Protein AF-D7FHK8-F1 (afdb_monomer_lite)

Organism: Ectocarpus siliculosus (NCBI:txid2880)

pLDDT: mean 82.38, std 14.73, range [38.47, 96.0]

Secondary structure (DSSP, 8-state):
-HHHHHHHHHHHHHPPEES-STTS-EEHHHHHHHHHHHHHHHH-GGGHHHHTT-HHHHHHHHHHHHHHHHTHHHHHHH-SHHHHHHHHHHHHTT--TTHHHHHHHHHHHHHHHHS-TTT--HHHHHHHHHHHHHHHHHHHHHHHHHHHHHH---HHHHHHHHHHHHT-

Radius of gyration: 16.07 Å; chains: 1; bounding box: 35×35×41 Å

Structure (mmCIF, N/CA/C/O backbone):
data_AF-D7FHK8-F1
#
_entry.id   AF-D7FHK8-F1
#
loop_
_atom_site.group_PDB
_atom_site.id
_atom_site.type_symbol
_atom_site.label_atom_id
_atom_site.label_alt_id
_atom_site.label_comp_id
_atom_site.label_asym_id
_atom_site.label_entity_id
_atom_site.label_seq_id
_atom_site.pdbx_PDB_ins_code
_atom_site.Cartn_x
_atom_site.Cartn_y
_atom_site.Cartn_z
_atom_site.occupancy
_atom_site.B_iso_or_equiv
_atom_site.auth_seq_id
_atom_site.auth_comp_id
_atom_site.auth_asym_id
_atom_site.auth_atom_id
_atom_site.pdbx_PDB_model_num
ATOM 1 N N . MET A 1 1 ? 12.943 -11.436 -2.441 1.00 63.62 1 MET A N 1
ATOM 2 C CA . MET A 1 1 ? 11.631 -10.798 -2.679 1.00 63.62 1 MET A CA 1
ATOM 3 C C . MET A 1 1 ? 11.714 -9.277 -2.528 1.00 63.62 1 MET A C 1
ATOM 5 O O . MET A 1 1 ? 11.771 -8.593 -3.540 1.00 63.62 1 MET A O 1
ATOM 9 N N . LEU A 1 2 ? 11.883 -8.729 -1.318 1.00 78.00 2 LEU A N 1
ATOM 10 C CA . LEU A 1 2 ? 11.839 -7.272 -1.073 1.00 78.00 2 LEU A CA 1
ATOM 11 C C . LEU A 1 2 ? 12.891 -6.405 -1.783 1.00 78.00 2 LEU A C 1
ATOM 13 O O . LEU A 1 2 ? 12.601 -5.256 -2.095 1.00 78.00 2 LEU A O 1
ATOM 17 N N . LYS A 1 3 ? 14.095 -6.916 -2.078 1.00 83.94 3 LYS A N 1
ATOM 18 C CA . LYS A 1 3 ? 15.110 -6.140 -2.824 1.00 83.94 3 LYS A CA 1
ATOM 19 C C . LYS A 1 3 ? 14.628 -5.741 -4.227 1.00 83.94 3 LYS A C 1
ATOM 21 O O . LYS A 1 3 ? 14.885 -4.619 -4.648 1.00 83.94 3 LYS A O 1
ATOM 26 N N . GLY A 1 4 ? 13.927 -6.641 -4.924 1.00 87.12 4 GLY A N 1
ATOM 27 C CA . GLY A 1 4 ? 13.359 -6.373 -6.250 1.00 87.12 4 GLY A CA 1
ATOM 28 C C . GLY A 1 4 ? 12.229 -5.350 -6.180 1.00 87.12 4 GLY A C 1
ATOM 29 O O . GLY A 1 4 ? 12.246 -4.375 -6.922 1.00 87.12 4 GLY A O 1
ATOM 30 N N . VAL A 1 5 ? 11.332 -5.513 -5.203 1.00 90.69 5 VAL A N 1
ATOM 31 C CA . VAL A 1 5 ? 10.240 -4.572 -4.905 1.00 90.69 5 VAL A CA 1
ATOM 32 C C . VAL A 1 5 ? 10.774 -3.172 -4.582 1.00 90.69 5 VAL A C 1
ATOM 34 O O . VAL A 1 5 ? 10.383 -2.207 -5.228 1.00 90.69 5 VAL A O 1
ATOM 37 N N . LYS A 1 6 ? 11.729 -3.048 -3.648 1.00 90.94 6 LYS A N 1
ATOM 38 C CA . LYS A 1 6 ? 12.349 -1.762 -3.274 1.00 90.94 6 LYS A CA 1
ATOM 39 C C . LYS A 1 6 ? 13.035 -1.091 -4.469 1.00 90.94 6 LYS A C 1
ATOM 41 O O . LYS A 1 6 ? 12.903 0.115 -4.645 1.00 90.94 6 LYS A O 1
ATOM 46 N N . ARG A 1 7 ? 13.738 -1.864 -5.305 1.00 89.56 7 ARG A N 1
ATOM 47 C CA . ARG A 1 7 ? 14.394 -1.346 -6.515 1.00 89.56 7 ARG A CA 1
ATOM 48 C C . ARG A 1 7 ? 13.383 -0.877 -7.561 1.00 89.56 7 ARG A C 1
ATOM 50 O O . ARG A 1 7 ? 13.562 0.198 -8.117 1.00 89.56 7 ARG A O 1
ATOM 57 N N . ASN A 1 8 ? 12.346 -1.668 -7.835 1.00 90.50 8 ASN A N 1
ATOM 58 C CA . ASN A 1 8 ? 11.286 -1.283 -8.764 1.00 90.50 8 ASN A CA 1
ATOM 59 C C . ASN A 1 8 ? 10.548 -0.032 -8.275 1.00 90.50 8 ASN A C 1
ATOM 61 O O . ASN A 1 8 ? 10.374 0.901 -9.050 1.00 90.50 8 ASN A O 1
ATOM 65 N N . TRP A 1 9 ? 10.228 0.034 -6.982 1.00 91.88 9 TRP A N 1
ATOM 66 C CA . TRP A 1 9 ? 9.627 1.223 -6.390 1.00 91.88 9 TRP A CA 1
ATOM 67 C C . TRP A 1 9 ? 10.506 2.466 -6.542 1.00 91.88 9 TRP A C 1
ATOM 69 O O . TRP A 1 9 ? 10.002 3.483 -6.998 1.00 91.88 9 TRP A O 1
ATOM 79 N N . ALA A 1 10 ? 11.808 2.376 -6.246 1.00 88.62 10 ALA A N 1
ATOM 80 C CA . ALA A 1 10 ? 12.729 3.501 -6.417 1.00 88.62 10 ALA A CA 1
ATOM 81 C C . ALA A 1 10 ? 12.736 4.026 -7.864 1.00 88.62 10 ALA A C 1
ATOM 83 O O . ALA A 1 10 ? 12.685 5.231 -8.079 1.00 88.62 10 ALA A O 1
ATOM 84 N N . MET A 1 11 ? 12.704 3.138 -8.865 1.00 85.50 11 MET A N 1
ATOM 85 C CA . MET A 1 11 ? 12.613 3.551 -10.273 1.00 85.50 11 MET A CA 1
ATOM 86 C C . MET A 1 11 ? 11.292 4.256 -10.606 1.00 85.50 11 MET A C 1
ATOM 88 O O . MET A 1 11 ? 11.288 5.163 -11.426 1.00 85.50 11 MET A O 1
ATOM 92 N N . ILE A 1 12 ? 10.180 3.876 -9.973 1.00 86.75 12 ILE A N 1
ATOM 93 C CA . ILE A 1 12 ? 8.875 4.523 -10.179 1.00 86.75 12 ILE A CA 1
ATOM 94 C C . ILE A 1 12 ? 8.805 5.873 -9.447 1.00 86.75 12 ILE A C 1
ATOM 96 O O . ILE A 1 12 ? 8.285 6.846 -9.990 1.00 86.75 12 ILE A O 1
ATOM 100 N N . SER A 1 13 ? 9.314 5.947 -8.214 1.00 85.19 13 SER A N 1
ATOM 101 C CA . SER A 1 13 ? 9.200 7.138 -7.365 1.00 85.19 13 SER A CA 1
ATOM 102 C C . SER A 1 13 ? 10.260 8.204 -7.640 1.00 85.19 13 SER A C 1
ATOM 104 O O . SER A 1 13 ? 10.012 9.377 -7.376 1.00 85.19 13 SER A O 1
ATOM 106 N N . GLU A 1 14 ? 11.433 7.803 -8.131 1.00 80.44 14 GLU A N 1
ATOM 107 C CA . GLU A 1 14 ? 12.594 8.673 -8.383 1.00 80.44 14 GLU A CA 1
ATOM 108 C C . GLU A 1 14 ? 12.978 8.718 -9.874 1.00 80.44 14 GLU A C 1
ATOM 110 O O . GLU A 1 14 ? 13.949 9.376 -10.246 1.00 80.44 14 GLU A O 1
ATOM 115 N N . GLY A 1 15 ? 12.247 7.998 -10.732 1.00 64.94 15 GLY A N 1
ATOM 116 C CA . GLY A 1 15 ? 12.539 7.891 -12.159 1.00 64.94 15 GLY A CA 1
ATOM 117 C C . GLY A 1 15 ? 12.360 9.203 -12.930 1.00 64.94 15 GLY A C 1
ATOM 118 O O . GLY A 1 15 ? 11.602 10.080 -12.504 1.00 64.94 15 GLY A O 1
ATOM 119 N N . PRO A 1 16 ? 13.040 9.343 -14.085 1.00 60.31 16 PRO A N 1
ATOM 120 C CA . PRO A 1 16 ? 12.875 10.498 -14.960 1.00 60.31 16 PRO A CA 1
ATOM 121 C C . PRO A 1 16 ? 11.446 10.574 -15.521 1.00 60.31 16 PRO A C 1
ATOM 123 O O . PRO A 1 16 ? 10.680 9.611 -15.469 1.00 60.31 16 PRO A O 1
ATOM 126 N N . GLU A 1 17 ? 11.084 11.727 -16.082 1.00 58.25 17 GLU A N 1
ATOM 127 C CA . GLU A 1 17 ? 9.823 11.895 -16.810 1.00 58.25 17 GLU A CA 1
ATOM 128 C C . GLU A 1 17 ? 9.669 10.804 -17.884 1.00 58.25 17 GLU A C 1
ATOM 130 O O . GLU A 1 17 ? 10.565 10.584 -18.702 1.00 58.25 17 GLU A O 1
ATOM 135 N N . THR A 1 18 ? 8.535 10.101 -17.879 1.00 53.53 18 THR A N 1
ATOM 136 C CA . THR A 1 18 ? 8.246 9.066 -18.874 1.00 53.53 18 THR A CA 1
ATOM 137 C C . THR A 1 18 ? 7.635 9.701 -20.116 1.00 53.53 18 THR A C 1
ATOM 139 O O . THR A 1 18 ? 6.681 10.480 -20.034 1.00 53.53 18 THR A O 1
ATOM 142 N N . GLN A 1 19 ? 8.168 9.367 -21.293 1.00 44.78 19 GLN A N 1
ATOM 143 C CA . GLN A 1 19 ? 7.488 9.664 -22.551 1.00 44.78 19 GLN A CA 1
ATOM 144 C C . GLN A 1 19 ? 6.421 8.594 -22.782 1.00 44.78 19 GLN A C 1
ATOM 146 O O . GLN A 1 19 ? 6.738 7.487 -23.205 1.00 44.78 19 GLN A O 1
ATOM 151 N N . GLY A 1 20 ? 5.165 8.906 -22.457 1.00 45.81 20 GLY A N 1
ATOM 152 C CA . GLY A 1 20 ? 4.080 7.940 -22.645 1.00 45.81 20 GLY A CA 1
ATOM 153 C C . GLY A 1 20 ? 2.776 8.213 -21.899 1.00 45.81 20 GLY A C 1
ATOM 154 O O . GLY A 1 20 ? 2.134 7.259 -21.479 1.00 45.81 20 GLY A O 1
ATOM 155 N N . SER A 1 21 ? 2.355 9.470 -21.727 1.00 43.41 21 SER A N 1
ATOM 156 C CA . SER A 1 21 ? 0.981 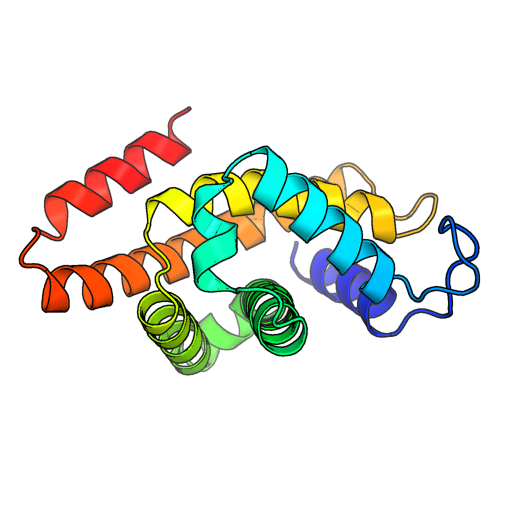9.767 -21.291 1.00 43.41 21 SER A CA 1
ATOM 157 C C . SER A 1 21 ? 0.340 10.827 -22.184 1.00 43.41 21 SER A C 1
ATOM 159 O O . SER A 1 21 ? 1.026 11.692 -22.731 1.00 43.41 21 SER A O 1
ATOM 161 N N . PHE A 1 22 ? -0.983 10.734 -22.338 1.00 43.94 22 PHE A N 1
ATOM 162 C CA . PHE A 1 22 ? -1.834 11.432 -23.311 1.00 43.94 22 PHE A CA 1
ATOM 163 C C . PHE A 1 22 ? -1.787 12.979 -23.270 1.00 43.94 22 PHE A C 1
ATOM 165 O O . PHE A 1 22 ? -2.484 13.600 -24.063 1.00 43.94 22 PHE A O 1
ATOM 172 N N . ASN A 1 23 ? -0.973 13.613 -22.413 1.00 38.47 23 ASN A N 1
ATOM 173 C CA . ASN A 1 23 ? -0.903 15.073 -22.239 1.00 38.47 23 ASN A CA 1
ATOM 174 C C . ASN A 1 23 ? 0.513 15.645 -21.963 1.00 38.47 23 ASN A C 1
ATOM 176 O O . ASN A 1 23 ? 0.644 16.710 -21.364 1.00 38.47 23 ASN A O 1
ATOM 180 N N . GLY A 1 24 ? 1.584 14.991 -22.424 1.00 48.78 24 GLY A N 1
ATOM 181 C CA . GLY A 1 24 ? 2.961 15.492 -22.261 1.00 48.78 24 GLY A CA 1
ATOM 182 C C . GLY A 1 24 ? 3.709 14.871 -21.077 1.00 48.78 24 GLY A C 1
ATOM 183 O O . GLY A 1 24 ? 3.211 13.945 -20.434 1.00 48.78 24 GLY A O 1
ATOM 184 N N . ALA A 1 25 ? 4.944 15.333 -20.849 1.00 47.81 25 ALA A N 1
ATOM 185 C CA . ALA A 1 25 ? 5.891 14.737 -19.907 1.00 47.81 25 ALA A CA 1
ATOM 186 C C . ALA A 1 25 ? 5.263 14.526 -18.518 1.00 47.81 25 ALA A C 1
ATOM 188 O O . ALA A 1 25 ? 4.942 15.474 -17.807 1.00 47.81 25 ALA A O 1
ATOM 189 N N . SER A 1 26 ? 5.054 13.261 -18.159 1.00 60.75 26 SER A N 1
ATOM 190 C CA . SER A 1 26 ? 4.486 12.841 -16.880 1.00 60.75 26 SER A CA 1
ATOM 191 C C . SER A 1 26 ? 5.475 11.878 -16.237 1.00 60.75 26 SER A C 1
ATOM 193 O O . SER A 1 26 ? 6.001 10.985 -16.905 1.00 60.75 26 SER A O 1
ATOM 195 N N . THR A 1 27 ? 5.782 12.053 -14.955 1.00 74.75 27 THR A N 1
ATOM 196 C CA . THR A 1 27 ? 6.650 11.107 -14.236 1.00 74.75 27 THR A CA 1
ATOM 197 C C . THR A 1 27 ? 5.954 9.751 -14.099 1.00 74.75 27 THR A C 1
ATOM 199 O O . THR A 1 27 ? 4.721 9.686 -14.100 1.00 74.75 27 THR A O 1
ATOM 202 N N . SER A 1 28 ? 6.717 8.665 -13.924 1.00 82.38 28 SER A N 1
ATOM 203 C CA . SER A 1 28 ? 6.147 7.335 -13.640 1.00 82.38 28 SER A CA 1
ATOM 204 C C . SER A 1 28 ? 5.162 7.367 -12.468 1.00 82.38 28 SER A C 1
ATOM 206 O O . SER A 1 28 ? 4.167 6.648 -12.462 1.00 82.38 28 SER A O 1
ATOM 208 N N . LEU A 1 29 ? 5.399 8.247 -11.493 1.00 83.50 29 LEU A N 1
ATOM 209 C CA . LEU A 1 29 ? 4.521 8.427 -10.347 1.00 83.50 29 LEU A CA 1
ATOM 210 C C . LEU A 1 29 ? 3.153 9.015 -10.734 1.00 83.50 29 LEU A C 1
ATOM 212 O O . LEU A 1 29 ? 2.141 8.568 -10.205 1.00 83.50 29 LEU A O 1
ATOM 216 N N . VAL A 1 30 ? 3.093 9.972 -11.667 1.00 83.88 30 VAL A N 1
ATOM 217 C CA . VAL A 1 30 ? 1.813 10.498 -12.186 1.00 83.88 30 VAL A CA 1
ATOM 218 C C . VAL A 1 30 ? 1.048 9.397 -12.924 1.00 83.88 30 VAL A C 1
ATOM 220 O O . VAL A 1 30 ? -0.131 9.192 -12.654 1.00 83.88 30 VAL A O 1
ATOM 223 N N . ALA A 1 31 ? 1.732 8.616 -13.766 1.00 84.69 31 ALA A N 1
ATOM 224 C CA . ALA A 1 31 ? 1.115 7.490 -14.470 1.00 84.69 31 ALA A CA 1
ATOM 225 C C . ALA A 1 31 ? 0.577 6.412 -13.508 1.00 84.69 31 ALA A C 1
ATOM 227 O O . ALA A 1 31 ? -0.508 5.866 -13.736 1.00 84.69 31 ALA A O 1
ATOM 228 N N . LEU A 1 32 ? 1.297 6.140 -12.411 1.00 89.50 32 LEU A N 1
ATOM 229 C CA . LEU A 1 32 ? 0.835 5.263 -11.335 1.00 89.50 32 LEU A CA 1
ATOM 230 C C . LEU A 1 32 ? -0.476 5.778 -10.734 1.00 89.50 32 LEU A C 1
ATOM 232 O O . LEU A 1 32 ? -1.422 5.006 -10.585 1.00 89.50 32 LEU A O 1
ATOM 236 N N . TYR A 1 33 ? -0.537 7.069 -10.395 1.00 90.56 33 TYR A N 1
ATOM 237 C CA . TYR A 1 33 ? -1.729 7.688 -9.817 1.00 90.56 33 TYR A CA 1
ATOM 238 C C . TYR A 1 33 ? -2.938 7.586 -10.736 1.00 90.56 33 TYR A C 1
ATOM 240 O O . TYR A 1 33 ? -3.981 7.084 -10.311 1.00 90.56 33 TYR A O 1
ATOM 248 N N . ASP A 1 34 ? -2.788 8.030 -11.982 1.00 88.81 34 ASP A N 1
ATOM 249 C CA . ASP A 1 34 ? -3.881 8.064 -12.949 1.00 88.81 34 ASP A CA 1
ATOM 250 C C . ASP A 1 34 ? -4.408 6.653 -13.214 1.00 88.81 34 ASP A C 1
ATOM 252 O O . ASP A 1 34 ? -5.613 6.410 -13.137 1.00 88.81 34 ASP A O 1
ATOM 256 N N . THR A 1 35 ? -3.505 5.692 -13.433 1.00 91.88 35 THR A N 1
ATOM 257 C CA . THR A 1 35 ? -3.882 4.295 -13.682 1.00 91.88 35 THR A CA 1
ATOM 258 C C . THR A 1 35 ? -4.571 3.678 -12.469 1.00 91.88 35 THR A C 1
ATOM 260 O O . THR A 1 35 ? -5.596 3.007 -12.619 1.00 91.88 35 THR A O 1
ATOM 263 N N . PHE A 1 36 ? -4.039 3.916 -11.266 1.00 94.81 36 PHE A N 1
ATOM 264 C CA . PHE A 1 36 ? -4.598 3.380 -10.030 1.00 94.81 36 PHE A CA 1
ATOM 265 C C . PHE A 1 36 ? -6.003 3.926 -9.770 1.00 94.81 36 PHE A C 1
ATOM 267 O O . PHE A 1 36 ? -6.941 3.146 -9.636 1.00 94.81 36 PHE A O 1
ATOM 274 N N . PHE A 1 37 ? -6.189 5.248 -9.735 1.00 93.19 37 PHE A N 1
ATOM 275 C CA . PHE A 1 37 ? -7.484 5.834 -9.381 1.00 93.19 37 PHE A CA 1
ATOM 276 C C . PHE A 1 37 ? -8.535 5.674 -10.482 1.00 93.19 37 PHE A C 1
ATOM 278 O O . PHE A 1 37 ? -9.704 5.446 -10.163 1.00 93.19 37 PHE A O 1
ATOM 285 N N . ALA A 1 38 ? -8.145 5.701 -11.763 1.00 92.44 38 ALA A N 1
ATOM 286 C CA . ALA A 1 38 ? -9.070 5.408 -12.856 1.00 92.44 38 ALA A CA 1
ATOM 287 C C . ALA A 1 38 ? -9.663 3.997 -12.726 1.00 92.44 38 ALA A C 1
ATOM 289 O O . ALA A 1 38 ? -10.878 3.825 -12.836 1.00 92.44 38 ALA A O 1
ATOM 290 N N . ARG A 1 39 ? -8.825 2.992 -12.439 1.00 94.69 39 ARG A N 1
ATOM 291 C CA . ARG A 1 39 ? -9.268 1.601 -12.261 1.00 94.69 39 ARG A CA 1
ATOM 292 C C . ARG A 1 39 ? -9.992 1.381 -10.939 1.00 94.69 39 ARG A C 1
ATOM 294 O O . ARG A 1 39 ? -11.051 0.762 -10.937 1.00 94.69 39 ARG A O 1
ATOM 301 N N . LEU A 1 40 ? -9.477 1.935 -9.842 1.00 94.75 40 LEU A N 1
ATOM 302 C CA . LEU A 1 40 ? -10.097 1.836 -8.521 1.00 94.75 40 LEU A CA 1
ATOM 303 C C . LEU A 1 40 ? -11.543 2.322 -8.565 1.00 94.75 40 LEU A C 1
ATOM 305 O O . LEU A 1 40 ? -12.443 1.632 -8.110 1.00 94.75 40 LEU A O 1
ATOM 309 N N . PHE A 1 41 ? -11.781 3.490 -9.157 1.00 93.25 41 PHE A N 1
ATOM 310 C CA . PHE A 1 41 ? -13.120 4.059 -9.205 1.00 93.25 41 PHE A CA 1
ATOM 311 C C . PHE A 1 41 ? -14.012 3.469 -10.301 1.00 93.25 41 PHE A C 1
ATOM 313 O O . PHE A 1 41 ?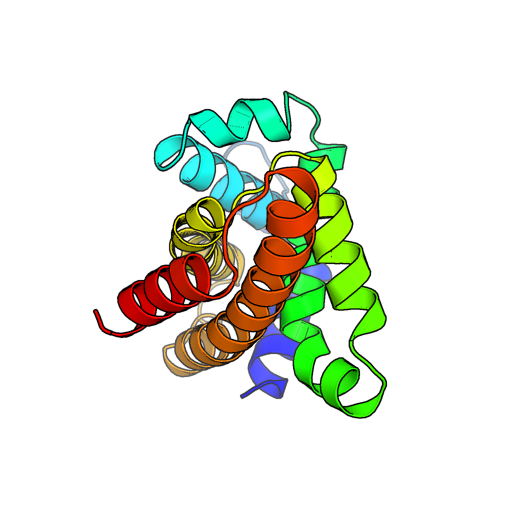 -15.223 3.710 -10.296 1.00 93.25 41 PHE A O 1
ATOM 320 N N . LEU A 1 42 ? -13.438 2.735 -11.253 1.00 94.00 42 LEU A N 1
ATOM 321 C CA . LEU A 1 42 ? -14.204 1.918 -12.187 1.00 94.00 42 LEU A CA 1
ATOM 322 C C . LEU A 1 42 ? -14.773 0.682 -11.478 1.00 94.00 42 LEU A C 1
ATOM 324 O O . LEU A 1 42 ? -15.948 0.381 -11.660 1.00 94.00 42 LEU A O 1
ATOM 328 N N . LEU A 1 43 ? -13.954 0.005 -10.666 1.00 93.88 43 LEU A N 1
ATOM 329 C CA . LEU A 1 43 ? -14.334 -1.225 -9.965 1.00 93.88 43 LEU A CA 1
ATOM 330 C C . LEU A 1 43 ? -15.125 -0.962 -8.678 1.00 93.88 43 LEU A C 1
ATOM 332 O O . LEU A 1 43 ? -16.077 -1.678 -8.394 1.00 93.88 43 LEU A O 1
ATOM 336 N N . GLU A 1 44 ? -14.782 0.093 -7.937 1.00 92.94 44 GLU A N 1
ATOM 337 C CA . GLU A 1 44 ? -15.446 0.472 -6.689 1.00 92.94 44 GLU A CA 1
ATOM 338 C C . GLU A 1 44 ? -15.838 1.962 -6.694 1.00 92.94 44 GLU A C 1
ATOM 340 O O . GLU A 1 44 ? -15.157 2.820 -6.114 1.00 92.94 44 GLU A O 1
ATOM 345 N N . PRO A 1 45 ? -16.958 2.320 -7.354 1.00 91.94 45 PRO A N 1
ATOM 346 C CA . PRO A 1 45 ? -17.400 3.706 -7.454 1.00 91.94 45 PRO A CA 1
ATOM 347 C C . PRO A 1 45 ? -17.648 4.382 -6.103 1.00 91.94 45 PRO A C 1
ATOM 349 O O . PRO A 1 45 ? -17.496 5.605 -6.019 1.00 91.94 45 PRO A O 1
ATOM 352 N N . SER A 1 46 ? -18.000 3.627 -5.050 1.00 88.12 46 SER A N 1
ATOM 353 C CA . SER A 1 46 ? -18.285 4.205 -3.730 1.00 88.12 46 SER A CA 1
ATOM 354 C C . SER A 1 46 ? -17.053 4.861 -3.102 1.00 88.12 46 SER A C 1
ATOM 356 O O . SER A 1 46 ? -17.189 5.868 -2.402 1.00 88.12 46 SER A O 1
ATOM 358 N N . MET A 1 47 ? -15.845 4.387 -3.429 1.00 90.25 47 MET A N 1
ATOM 359 C CA . MET A 1 47 ? -14.593 4.953 -2.922 1.00 90.25 47 MET A CA 1
ATOM 360 C C . MET A 1 47 ? -14.323 6.381 -3.409 1.00 90.25 47 MET A C 1
ATOM 362 O O . MET A 1 47 ? -13.567 7.094 -2.752 1.00 90.25 47 MET A O 1
ATOM 366 N N . ARG A 1 48 ? -14.975 6.865 -4.481 1.00 89.12 48 ARG A N 1
ATOM 367 C CA . ARG A 1 48 ? -14.874 8.283 -4.887 1.00 89.12 48 ARG A CA 1
ATOM 368 C C . ARG A 1 48 ? -15.237 9.226 -3.739 1.00 89.12 48 ARG A C 1
ATOM 370 O O . ARG A 1 48 ? -14.553 10.220 -3.519 1.00 89.12 48 ARG A O 1
ATOM 377 N N . SER A 1 49 ? -16.268 8.880 -2.966 1.00 86.56 49 SER A N 1
ATOM 378 C CA . SER A 1 49 ? -16.736 9.675 -1.823 1.00 86.56 49 SER A CA 1
ATOM 379 C C . SER A 1 49 ? -15.714 9.784 -0.681 1.00 86.56 49 SER A C 1
ATOM 381 O O . SER A 1 49 ? -15.695 10.793 0.020 1.00 86.56 49 SER A O 1
ATOM 383 N N . MET A 1 50 ? -14.825 8.796 -0.519 1.00 84.56 50 MET A N 1
ATOM 384 C CA . MET A 1 50 ? -13.796 8.790 0.533 1.00 84.56 50 MET A CA 1
ATOM 385 C C . MET A 1 50 ? -12.686 9.811 0.269 1.00 84.56 50 MET A C 1
ATOM 387 O O . MET A 1 50 ? -12.103 10.395 1.194 1.00 84.56 50 MET A O 1
ATOM 391 N N . PHE A 1 51 ? -12.373 10.008 -1.012 1.00 82.50 51 PHE A N 1
ATOM 392 C CA . PHE A 1 51 ? -11.322 10.914 -1.453 1.00 82.50 51 PHE A CA 1
ATOM 393 C C . PHE A 1 51 ? -11.862 12.290 -1.852 1.00 82.50 51 PHE A C 1
ATOM 395 O O . PHE A 1 51 ? -11.158 13.287 -1.677 1.00 82.50 51 PHE A O 1
ATOM 402 N N . GLY A 1 52 ? -13.093 12.349 -2.368 1.00 72.25 52 GLY A N 1
ATOM 403 C CA . GLY A 1 52 ? -13.599 13.492 -3.124 1.00 72.25 52 GLY A CA 1
ATOM 404 C C . GLY A 1 52 ? -12.709 13.803 -4.334 1.00 72.25 52 GLY A C 1
ATOM 405 O O . GLY A 1 52 ? -11.874 12.990 -4.741 1.00 72.25 52 GLY A O 1
ATOM 406 N N . ASP A 1 53 ? -12.800 15.033 -4.835 1.00 76.75 53 ASP A N 1
ATOM 407 C CA . ASP A 1 53 ? -11.899 15.555 -5.879 1.00 76.75 53 ASP A CA 1
ATOM 408 C C . ASP A 1 53 ? -10.526 15.983 -5.314 1.00 76.75 53 ASP A C 1
ATOM 410 O O . ASP A 1 53 ? -9.746 16.695 -5.948 1.00 76.75 53 ASP A O 1
ATOM 414 N N . ASN A 1 54 ? -10.203 15.573 -4.081 1.00 85.06 54 ASN A N 1
ATOM 415 C CA . ASN A 1 54 ? -8.986 15.976 -3.395 1.00 85.06 54 ASN A CA 1
ATOM 416 C C . ASN A 1 54 ? -7.802 15.079 -3.789 1.00 85.06 54 ASN A C 1
ATOM 418 O O . ASN A 1 54 ? -7.498 14.078 -3.131 1.00 85.06 54 ASN A O 1
ATOM 422 N N . MET A 1 55 ? -7.077 15.499 -4.826 1.00 83.50 55 MET A N 1
ATOM 423 C CA . MET A 1 55 ? -5.862 14.825 -5.301 1.00 83.50 55 MET A CA 1
ATOM 424 C C . MET A 1 55 ? -4.779 14.679 -4.217 1.00 83.50 55 MET A C 1
ATOM 426 O O . MET A 1 55 ? -4.029 13.707 -4.224 1.00 83.50 55 MET A O 1
ATOM 430 N N . ILE A 1 56 ? -4.707 15.587 -3.235 1.00 86.00 56 ILE A N 1
ATOM 431 C CA . ILE A 1 56 ? -3.741 15.483 -2.125 1.00 86.00 56 ILE A CA 1
ATOM 432 C C . ILE A 1 56 ? -4.090 14.289 -1.228 1.00 86.00 56 ILE A C 1
ATOM 434 O O . ILE A 1 56 ? -3.200 13.569 -0.771 1.00 86.00 56 ILE A O 1
ATOM 438 N N . ARG A 1 57 ? -5.381 14.060 -0.964 1.00 87.50 57 ARG A N 1
ATOM 439 C CA . ARG A 1 57 ? -5.844 12.914 -0.171 1.00 87.50 57 ARG A CA 1
ATOM 440 C C . ARG A 1 57 ? -5.595 11.597 -0.909 1.00 87.50 57 ARG A C 1
ATOM 442 O O . ARG A 1 57 ? -5.066 10.667 -0.304 1.00 87.50 57 ARG A O 1
ATOM 449 N N . GLN A 1 58 ? -5.914 11.557 -2.202 1.00 89.75 58 GLN A N 1
ATOM 450 C CA . GLN A 1 58 ? -5.615 10.430 -3.092 1.00 89.75 58 GLN A CA 1
ATOM 451 C C . GLN A 1 58 ? -4.113 10.106 -3.082 1.00 89.75 58 GLN A C 1
ATOM 453 O O . GLN A 1 58 ? -3.710 8.967 -2.834 1.00 89.75 58 GLN A O 1
ATOM 458 N N . SER A 1 59 ? -3.284 11.143 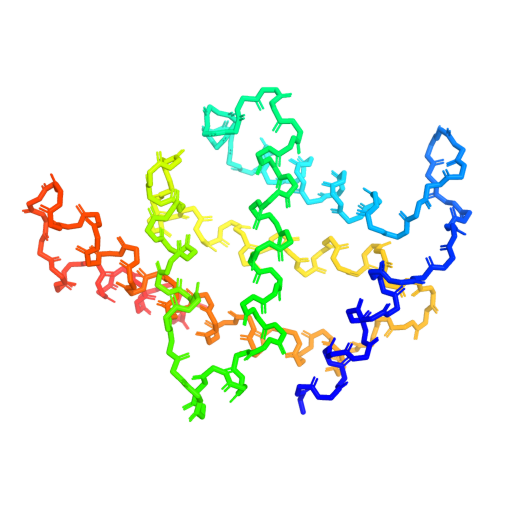-3.225 1.00 86.88 59 SER A N 1
ATOM 459 C CA . SER A 1 59 ? -1.830 11.034 -3.197 1.00 86.88 59 SER A CA 1
ATOM 460 C C . SER A 1 59 ? -1.294 10.421 -1.902 1.00 86.88 59 SER A C 1
ATOM 462 O O . SER A 1 59 ? -0.583 9.412 -1.919 1.00 86.88 59 SER A O 1
ATOM 464 N N . LYS A 1 60 ? -1.697 10.983 -0.759 1.00 87.75 60 LYS A N 1
ATOM 465 C CA . LYS A 1 60 ? -1.282 10.504 0.566 1.00 87.75 60 LYS A CA 1
ATOM 466 C C . LYS A 1 60 ? -1.706 9.064 0.840 1.00 87.75 60 LYS A C 1
ATOM 468 O O . LYS A 1 60 ? -0.967 8.351 1.516 1.00 87.75 60 LYS A O 1
ATOM 473 N N . PHE A 1 61 ? -2.869 8.643 0.344 1.00 92.06 61 PHE A N 1
ATOM 474 C CA . PHE A 1 61 ? -3.335 7.271 0.508 1.00 92.06 61 PHE A CA 1
ATOM 475 C C . PHE A 1 61 ? -2.462 6.284 -0.268 1.00 92.06 61 PHE A C 1
ATOM 477 O O . PHE A 1 61 ? -1.881 5.390 0.342 1.00 92.06 61 PHE A O 1
ATOM 484 N N . LEU A 1 62 ? -2.313 6.474 -1.582 1.00 93.50 62 LEU A N 1
ATOM 485 C CA . LEU A 1 62 ? -1.597 5.516 -2.427 1.00 93.50 62 LEU A CA 1
ATOM 486 C C . LEU A 1 62 ? -0.108 5.437 -2.067 1.00 93.50 62 LEU A C 1
ATOM 488 O O . LEU A 1 62 ? 0.404 4.348 -1.825 1.00 93.50 62 LEU A O 1
ATOM 492 N N . VAL A 1 63 ? 0.586 6.574 -1.940 1.00 90.94 63 VAL A N 1
ATOM 493 C CA . VAL A 1 63 ? 2.000 6.567 -1.520 1.00 90.94 63 VAL A CA 1
ATOM 494 C C . VAL A 1 63 ? 2.155 6.074 -0.084 1.00 90.94 63 VAL A C 1
ATOM 496 O O . VAL A 1 63 ? 3.148 5.420 0.233 1.00 90.94 63 VAL A O 1
ATOM 499 N N . GLY A 1 64 ? 1.187 6.348 0.794 1.00 94.00 64 GLY A N 1
ATOM 500 C CA . GLY A 1 64 ? 1.155 5.780 2.139 1.00 94.00 64 GLY A CA 1
ATOM 501 C C . GLY A 1 64 ? 1.128 4.254 2.101 1.00 94.00 64 GLY A C 1
ATOM 502 O O . GLY A 1 64 ? 1.989 3.620 2.707 1.00 94.00 64 GLY A O 1
ATOM 503 N N . LEU A 1 65 ? 0.203 3.681 1.330 1.00 95.31 65 LEU A N 1
ATOM 504 C CA . LEU A 1 65 ? 0.050 2.239 1.180 1.00 95.31 65 LEU A CA 1
ATOM 505 C C . LEU A 1 65 ? 1.305 1.594 0.587 1.00 95.31 65 LEU A C 1
ATOM 507 O O . LEU A 1 65 ? 1.828 0.638 1.158 1.00 95.31 65 LEU A O 1
ATOM 511 N N . VAL A 1 66 ? 1.836 2.139 -0.511 1.00 95.12 66 VAL A N 1
ATOM 512 C CA . VAL A 1 66 ? 3.054 1.596 -1.126 1.00 95.12 66 VAL A CA 1
ATOM 513 C C . VAL A 1 66 ? 4.237 1.677 -0.162 1.00 95.12 66 VAL A C 1
ATOM 515 O O . VAL A 1 66 ? 5.003 0.723 -0.059 1.00 95.12 66 VAL A O 1
ATOM 518 N N . ASN A 1 67 ? 4.352 2.747 0.630 1.00 93.75 67 ASN A N 1
ATOM 519 C CA . ASN A 1 67 ? 5.372 2.836 1.675 1.00 93.75 67 ASN A CA 1
ATOM 520 C C . ASN A 1 67 ? 5.225 1.763 2.760 1.00 93.75 67 ASN A C 1
ATOM 522 O O . ASN A 1 67 ? 6.248 1.255 3.216 1.00 93.75 67 ASN A O 1
ATOM 526 N N . ILE A 1 68 ? 4.000 1.414 3.175 1.00 96.00 68 ILE A N 1
ATOM 527 C CA . ILE A 1 68 ? 3.780 0.283 4.091 1.00 96.00 68 ILE A CA 1
ATOM 528 C C . ILE A 1 68 ? 4.311 -1.005 3.455 1.00 96.00 68 ILE A C 1
ATOM 530 O O . ILE A 1 68 ? 5.114 -1.706 4.067 1.00 96.00 68 ILE A O 1
ATOM 534 N N . ILE A 1 69 ? 3.938 -1.269 2.201 1.00 94.50 69 ILE A N 1
ATOM 535 C CA . ILE A 1 69 ? 4.329 -2.470 1.454 1.00 94.50 69 ILE A CA 1
ATOM 536 C C . ILE A 1 69 ? 5.860 -2.574 1.333 1.00 94.50 69 ILE A C 1
ATOM 538 O O . ILE A 1 69 ? 6.457 -3.578 1.724 1.00 94.50 69 ILE A O 1
ATOM 542 N N . VAL A 1 70 ? 6.528 -1.524 0.844 1.00 94.75 70 VAL A N 1
ATOM 543 C CA . VAL A 1 70 ? 7.975 -1.564 0.569 1.00 94.75 70 VAL A CA 1
ATOM 544 C C . VAL A 1 70 ? 8.838 -1.603 1.834 1.00 94.75 70 VAL A C 1
ATOM 546 O O . VAL A 1 70 ? 9.969 -2.090 1.787 1.00 94.75 70 VAL A O 1
ATOM 549 N N . LYS A 1 71 ? 8.328 -1.103 2.967 1.00 93.31 71 LYS A N 1
ATOM 550 C CA . LYS A 1 71 ? 9.043 -1.048 4.255 1.00 93.31 71 LYS A CA 1
ATOM 551 C C . LYS A 1 71 ? 8.604 -2.135 5.234 1.00 93.31 71 LYS A C 1
ATOM 553 O O . LYS A 1 71 ? 9.058 -2.122 6.376 1.00 93.31 71 LYS A O 1
ATOM 558 N N . MET A 1 72 ? 7.771 -3.085 4.810 1.00 92.31 72 MET A N 1
ATOM 559 C CA . MET A 1 72 ? 7.159 -4.058 5.715 1.00 92.31 72 MET A CA 1
ATOM 560 C C . MET A 1 72 ? 8.189 -4.850 6.537 1.00 92.31 72 MET A C 1
ATOM 562 O O . MET A 1 72 ? 8.049 -4.969 7.748 1.00 92.31 72 MET A O 1
ATOM 566 N N . GLU A 1 73 ? 9.288 -5.310 5.930 1.00 90.62 73 GLU A N 1
ATOM 567 C CA . GLU A 1 73 ? 10.368 -5.994 6.666 1.00 90.62 73 GLU A CA 1
ATOM 568 C C . GLU A 1 73 ? 11.042 -5.102 7.717 1.00 90.62 73 GLU A C 1
ATOM 570 O O . GLU A 1 73 ? 11.393 -5.575 8.798 1.00 90.62 73 GLU A O 1
ATOM 575 N N . ASP A 1 74 ? 11.225 -3.817 7.415 1.00 92.00 74 ASP A N 1
ATOM 576 C CA . ASP A 1 74 ? 11.836 -2.876 8.353 1.00 92.00 74 ASP A CA 1
ATOM 577 C C . ASP A 1 74 ? 10.887 -2.632 9.538 1.00 92.00 74 ASP A C 1
ATOM 579 O O . ASP A 1 74 ? 11.322 -2.623 10.689 1.00 92.00 74 ASP A O 1
ATOM 583 N N . MET A 1 75 ? 9.580 -2.541 9.271 1.00 93.56 75 MET A N 1
ATOM 584 C CA . MET A 1 75 ? 8.539 -2.411 10.296 1.00 93.56 75 MET A CA 1
ATOM 585 C C . MET A 1 75 ? 8.394 -3.669 11.157 1.00 93.56 75 MET A C 1
ATOM 587 O O . MET A 1 75 ? 8.194 -3.553 12.360 1.00 93.56 75 MET A O 1
ATOM 591 N N . LEU A 1 76 ? 8.565 -4.871 10.600 1.00 90.62 76 LEU A N 1
ATOM 592 C CA . LEU A 1 76 ? 8.576 -6.102 11.401 1.00 90.62 76 LEU A CA 1
ATOM 593 C C . LEU A 1 76 ? 9.712 -6.118 12.437 1.00 90.62 76 LEU A C 1
ATOM 595 O O . LEU A 1 76 ? 9.567 -6.720 13.496 1.00 90.62 76 LEU A O 1
ATOM 599 N N . LYS A 1 77 ? 10.835 -5.448 12.150 1.00 92.31 77 LYS A N 1
ATOM 600 C CA . LYS A 1 77 ? 11.990 -5.357 13.060 1.00 92.31 77 LYS A CA 1
ATOM 601 C C . LYS A 1 77 ? 11.878 -4.194 14.045 1.00 92.31 77 LYS A C 1
ATOM 603 O O . LYS A 1 77 ? 12.336 -4.307 15.175 1.00 92.31 77 LYS A O 1
ATOM 608 N N . GLN A 1 78 ? 11.330 -3.067 13.595 1.00 94.69 78 GLN A N 1
ATOM 609 C CA . GLN A 1 78 ? 11.368 -1.790 14.320 1.00 94.69 78 GLN A CA 1
ATOM 610 C C . GLN A 1 78 ? 10.024 -1.413 14.964 1.00 94.69 78 GLN A C 1
ATOM 612 O O . GLN A 1 78 ? 9.973 -0.505 15.791 1.00 94.69 78 GLN A O 1
ATOM 617 N N . GLY A 1 79 ? 8.944 -2.106 14.603 1.00 94.69 79 GLY A N 1
ATOM 618 C CA . GLY A 1 79 ? 7.587 -1.881 15.088 1.00 94.69 79 GLY A CA 1
ATOM 619 C C . GLY A 1 79 ? 6.611 -1.425 13.997 1.00 94.69 79 GLY A C 1
ATOM 620 O O . GLY A 1 79 ? 6.966 -0.755 13.027 1.00 94.69 79 GLY A O 1
ATOM 621 N N . LEU A 1 80 ? 5.334 -1.755 14.204 1.00 94.75 80 LEU A N 1
ATOM 622 C CA . LEU A 1 80 ? 4.240 -1.531 13.249 1.00 94.75 80 LEU A CA 1
ATOM 623 C C . LEU A 1 80 ? 3.522 -0.179 13.422 1.00 94.75 80 LEU A C 1
ATOM 625 O O . LEU A 1 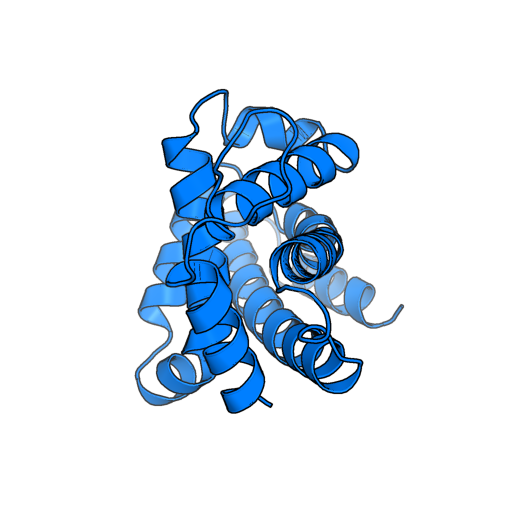80 ? 2.508 0.068 12.776 1.00 94.75 80 LEU A O 1
ATOM 629 N N . SER A 1 81 ? 4.043 0.730 14.253 1.00 95.31 81 SER A N 1
ATOM 630 C CA . SER A 1 81 ? 3.422 2.043 14.508 1.00 95.31 81 SER A CA 1
ATOM 631 C C . SER A 1 81 ? 3.076 2.840 13.230 1.00 95.31 81 SER A C 1
ATOM 633 O O . SER A 1 81 ? 1.965 3.379 13.146 1.00 95.31 81 SER A O 1
ATOM 635 N N . PRO A 1 82 ? 3.933 2.878 12.184 1.00 95.31 82 PRO A N 1
ATOM 636 C CA . PRO A 1 82 ? 3.577 3.538 10.928 1.00 95.31 82 PRO A CA 1
ATOM 637 C C . PRO A 1 82 ? 2.395 2.880 10.205 1.00 95.31 82 PRO A C 1
ATOM 639 O O . PRO A 1 82 ? 1.548 3.594 9.665 1.00 95.31 82 PRO A O 1
ATOM 642 N N . LEU A 1 83 ? 2.325 1.543 10.219 1.00 95.75 83 LEU A N 1
ATOM 643 C CA . LEU A 1 83 ? 1.222 0.767 9.649 1.00 95.75 83 LEU A CA 1
ATOM 644 C C . LEU A 1 83 ? -0.076 1.064 10.395 1.00 95.75 83 LEU A C 1
ATOM 646 O O . LEU A 1 83 ? -1.080 1.373 9.758 1.00 95.75 83 LEU A O 1
ATOM 650 N N . TYR A 1 84 ? -0.045 1.068 11.730 1.00 94.19 84 TYR A N 1
ATOM 651 C CA . TYR A 1 84 ? -1.229 1.379 12.532 1.00 94.19 84 TYR A CA 1
ATOM 652 C C . TYR A 1 84 ? -1.737 2.788 12.270 1.00 94.19 84 TYR A C 1
ATOM 654 O O . TYR A 1 84 ? -2.914 2.990 11.985 1.00 94.19 84 TYR A O 1
ATOM 662 N N . SER A 1 85 ? -0.819 3.752 12.234 1.00 94.69 85 SER A N 1
ATOM 663 C CA . SER A 1 85 ? -1.145 5.137 11.910 1.00 94.69 85 SER A CA 1
ATOM 664 C C . SER A 1 85 ? -1.741 5.281 10.503 1.00 94.69 85 SER A C 1
ATOM 666 O O . SER A 1 85 ? -2.594 6.138 10.276 1.00 94.69 85 SER A O 1
ATOM 668 N N . PHE A 1 86 ? -1.277 4.486 9.533 1.00 95.81 86 PHE A N 1
ATOM 669 C CA . PHE A 1 86 ? -1.841 4.461 8.183 1.00 95.81 86 PHE A CA 1
ATOM 670 C C . PHE A 1 86 ? -3.256 3.870 8.166 1.00 95.81 86 PHE A C 1
ATOM 672 O O . PHE A 1 86 ? -4.156 4.490 7.598 1.00 95.81 86 PHE A O 1
ATOM 679 N N . ALA A 1 87 ? -3.460 2.718 8.806 1.00 92.56 87 ALA A N 1
ATOM 680 C CA . ALA A 1 87 ? -4.757 2.054 8.878 1.00 92.56 87 ALA A CA 1
ATOM 681 C C . ALA A 1 87 ? -5.802 2.935 9.584 1.00 92.56 87 ALA A C 1
ATOM 683 O O . ALA A 1 87 ? -6.871 3.179 9.030 1.00 92.56 87 ALA A O 1
ATOM 684 N N . ASP A 1 88 ? -5.457 3.523 10.734 1.00 91.31 88 ASP A N 1
ATOM 685 C CA . ASP A 1 88 ? -6.362 4.382 11.508 1.00 91.31 88 ASP A CA 1
ATOM 686 C C . ASP A 1 88 ? -6.774 5.636 10.719 1.00 91.31 88 ASP A C 1
ATOM 688 O O . ASP A 1 88 ? -7.950 6.003 10.671 1.00 91.31 88 ASP A O 1
ATOM 692 N N . ARG A 1 89 ? -5.827 6.275 10.014 1.00 91.44 89 ARG A N 1
ATOM 693 C CA . ARG A 1 89 ? -6.163 7.383 9.105 1.00 91.44 89 ARG A CA 1
ATOM 694 C C . ARG A 1 89 ? -7.041 6.923 7.949 1.00 91.44 89 ARG A C 1
ATOM 696 O O . ARG A 1 89 ? -7.910 7.680 7.538 1.00 91.44 89 ARG A O 1
ATOM 703 N N . SER A 1 90 ? -6.823 5.722 7.420 1.00 89.94 90 SER A N 1
ATOM 704 C CA . SER A 1 90 ? -7.629 5.178 6.322 1.00 89.94 90 SER A CA 1
ATOM 705 C C . SER A 1 90 ? -9.075 4.945 6.761 1.00 89.94 90 SER A C 1
ATOM 707 O O . SER A 1 90 ? -9.989 5.371 6.058 1.00 89.94 90 SER A O 1
ATOM 709 N N . VAL A 1 91 ? -9.293 4.405 7.964 1.00 88.75 91 VAL A N 1
ATOM 710 C CA . VAL A 1 91 ? -10.624 4.286 8.588 1.00 88.75 91 VAL A CA 1
ATOM 711 C C . VAL A 1 91 ? -11.285 5.653 8.747 1.00 88.75 91 VAL A C 1
ATOM 713 O O . VAL A 1 91 ? -12.432 5.828 8.346 1.00 88.75 91 VAL A O 1
ATOM 716 N N . ALA A 1 92 ? -10.555 6.658 9.241 1.00 87.62 92 ALA A N 1
ATOM 717 C CA . ALA A 1 92 ? -11.070 8.026 9.366 1.00 87.62 92 ALA A CA 1
ATOM 718 C C . ALA A 1 92 ? -11.419 8.679 8.009 1.00 87.62 92 ALA A C 1
ATOM 720 O O . ALA A 1 92 ? -12.179 9.645 7.960 1.00 87.62 92 ALA A O 1
ATOM 721 N N . MET A 1 93 ? -10.876 8.165 6.899 1.00 86.44 93 MET A N 1
ATOM 722 C CA . MET A 1 93 ? -11.253 8.559 5.536 1.00 86.44 93 MET A CA 1
ATOM 723 C C . MET A 1 93 ? -12.439 7.758 4.975 1.00 86.44 93 MET A C 1
ATOM 725 O O . MET A 1 93 ? -12.894 8.066 3.877 1.00 86.44 93 MET A O 1
ATOM 729 N N . GLY A 1 94 ? -12.947 6.767 5.712 1.00 86.00 94 GLY A N 1
ATOM 730 C CA . GLY A 1 94 ? -14.061 5.906 5.314 1.00 86.00 94 GLY A CA 1
ATOM 731 C C . GLY A 1 94 ? -13.648 4.550 4.740 1.00 86.00 94 GLY A C 1
ATOM 732 O O . GLY A 1 94 ? -14.499 3.868 4.173 1.00 86.00 94 GLY A O 1
ATOM 733 N N . ALA A 1 95 ? -12.374 4.152 4.859 1.00 86.94 95 ALA A N 1
ATOM 734 C CA . ALA A 1 95 ? -11.930 2.845 4.385 1.00 86.94 95 ALA A CA 1
ATOM 735 C C . ALA A 1 95 ? -12.565 1.730 5.214 1.00 86.94 95 ALA A C 1
ATOM 737 O O . ALA A 1 95 ? -12.574 1.777 6.447 1.00 86.94 95 ALA A O 1
ATOM 738 N N . ARG A 1 96 ? -13.060 0.713 4.515 1.00 85.56 96 ARG A N 1
ATOM 739 C CA . ARG A 1 96 ? -13.604 -0.514 5.087 1.00 85.56 96 ARG A CA 1
ATOM 740 C C . ARG A 1 96 ? -12.757 -1.705 4.647 1.00 85.56 96 ARG A C 1
ATOM 742 O O . ARG A 1 96 ? -12.061 -1.597 3.634 1.00 85.56 96 ARG A O 1
ATOM 749 N N . PRO A 1 97 ? -12.804 -2.834 5.371 1.00 83.00 97 PRO A N 1
ATOM 750 C CA . PRO A 1 97 ? -12.064 -4.032 4.992 1.00 83.00 97 PRO A CA 1
ATOM 751 C C . PRO A 1 97 ? -12.264 -4.417 3.520 1.00 83.00 97 PRO A C 1
ATOM 753 O O . PRO A 1 97 ? -11.292 -4.731 2.840 1.00 83.00 97 PRO A O 1
ATOM 756 N N . GLU A 1 98 ? -13.494 -4.340 3.005 1.00 82.50 98 GLU A N 1
ATOM 757 C CA . GLU A 1 98 ? -13.857 -4.790 1.651 1.00 82.50 98 GLU A CA 1
ATOM 758 C C . GLU A 1 98 ? -13.170 -3.972 0.552 1.00 82.50 98 GLU A C 1
ATOM 760 O O . GLU A 1 98 ? -12.918 -4.470 -0.541 1.00 82.50 98 GLU A O 1
ATOM 765 N N . HIS A 1 99 ? -12.800 -2.721 0.838 1.00 88.00 99 HIS A N 1
ATOM 766 C CA . HIS A 1 99 ? -12.101 -1.873 -0.129 1.00 88.00 99 HIS A CA 1
ATOM 767 C C . HIS A 1 99 ? -10.695 -2.388 -0.456 1.00 88.00 99 HIS A C 1
ATOM 769 O O . HIS A 1 99 ? -10.166 -2.085 -1.525 1.00 88.00 99 HIS A O 1
ATOM 775 N N . TYR A 1 100 ? -10.076 -3.164 0.438 1.00 88.62 100 TYR A N 1
ATOM 776 C CA . TYR A 1 100 ? -8.716 -3.659 0.232 1.00 88.62 100 TYR A CA 1
ATOM 777 C C . TYR A 1 100 ? -8.625 -4.794 -0.794 1.00 88.62 100 TYR A C 1
ATOM 779 O O . TYR A 1 100 ? -7.552 -4.971 -1.371 1.00 88.62 100 TYR A O 1
ATOM 787 N N . GLU A 1 101 ? -9.725 -5.498 -1.081 1.00 86.75 101 GLU A N 1
ATOM 788 C CA . GLU A 1 101 ? -9.791 -6.497 -2.160 1.00 86.75 101 GLU A CA 1
ATOM 789 C C . GLU A 1 101 ? -9.547 -5.825 -3.519 1.00 86.75 101 GLU A C 1
ATOM 791 O O . GLU A 1 101 ? -8.624 -6.185 -4.249 1.00 86.75 101 GLU A O 1
ATOM 796 N N . VAL A 1 102 ? -10.284 -4.746 -3.798 1.00 91.44 102 VAL A N 1
ATOM 797 C CA . VAL A 1 102 ? -10.146 -3.976 -5.045 1.00 91.44 102 VAL A CA 1
ATOM 798 C C . VAL A 1 102 ? -8.771 -3.309 -5.135 1.00 91.44 102 VAL A C 1
ATOM 800 O O . VAL A 1 102 ? -8.162 -3.254 -6.201 1.00 91.44 102 VAL A O 1
ATOM 803 N N . ILE A 1 103 ? -8.226 -2.834 -4.014 1.00 92.50 103 ILE A N 1
ATOM 804 C CA . ILE A 1 103 ? -6.868 -2.272 -3.976 1.00 92.50 103 ILE A CA 1
ATOM 805 C C . ILE A 1 103 ? -5.813 -3.332 -4.330 1.00 92.50 103 ILE A C 1
ATOM 807 O O . ILE A 1 103 ? -4.879 -3.026 -5.077 1.00 92.50 103 ILE A O 1
ATOM 811 N N . ALA A 1 104 ? -5.945 -4.557 -3.809 1.00 90.50 104 ALA A N 1
ATOM 812 C CA . ALA A 1 104 ? -5.025 -5.657 -4.092 1.00 90.50 104 ALA A CA 1
ATOM 813 C C . ALA A 1 104 ? -5.062 -6.080 -5.571 1.00 90.50 104 ALA A C 1
ATOM 815 O O . ALA A 1 104 ? -4.027 -6.467 -6.115 1.00 90.50 104 ALA A O 1
ATOM 816 N N . GLU A 1 105 ? -6.218 -5.950 -6.227 1.00 90.44 105 GLU A N 1
ATOM 817 C CA . GLU A 1 105 ? -6.381 -6.181 -7.665 1.00 90.44 105 GLU A CA 1
ATOM 818 C C . GLU A 1 105 ? -5.777 -5.051 -8.516 1.00 90.44 105 GLU A C 1
ATOM 820 O O . GLU A 1 105 ? -5.086 -5.302 -9.504 1.00 90.44 105 GLU A O 1
ATOM 825 N N . VAL A 1 106 ? -6.015 -3.793 -8.137 1.00 94.81 106 VAL A N 1
ATOM 826 C CA . VAL A 1 106 ? -5.678 -2.629 -8.972 1.00 94.81 106 VAL A CA 1
ATOM 827 C C . VAL A 1 106 ? -4.209 -2.221 -8.868 1.00 94.81 106 VAL A C 1
ATOM 829 O O . VAL A 1 106 ? -3.616 -1.801 -9.865 1.00 94.81 106 VAL A O 1
ATOM 832 N N . LEU A 1 107 ? -3.600 -2.326 -7.683 1.00 95.25 107 LEU A N 1
ATOM 833 C CA . LEU A 1 107 ? -2.239 -1.834 -7.457 1.00 95.25 107 LEU A CA 1
ATOM 834 C C . LEU A 1 107 ? -1.180 -2.489 -8.368 1.00 95.25 107 LEU A C 1
ATOM 836 O O . LEU A 1 107 ? -0.380 -1.741 -8.933 1.00 95.25 107 LEU A O 1
ATOM 840 N N . PRO A 1 108 ? -1.163 -3.821 -8.590 1.00 93.00 108 PRO A N 1
ATOM 841 C CA . PRO A 1 108 ? -0.187 -4.451 -9.479 1.00 93.00 108 PRO A CA 1
ATOM 842 C C . PRO A 1 108 ? -0.323 -3.974 -10.926 1.00 93.00 108 PRO A C 1
ATOM 844 O O . PRO A 1 108 ? 0.686 -3.753 -11.585 1.00 93.00 108 PRO A O 1
ATOM 847 N N . ILE A 1 109 ? -1.556 -3.749 -11.396 1.00 92.06 109 ILE A N 1
ATOM 848 C CA . ILE A 1 109 ? -1.825 -3.243 -12.749 1.00 92.06 109 ILE A CA 1
ATOM 849 C C . ILE A 1 109 ? -1.250 -1.833 -12.916 1.00 92.06 109 ILE A C 1
ATOM 851 O O . ILE A 1 109 ? -0.659 -1.508 -13.944 1.00 92.06 109 ILE A O 1
ATOM 855 N N . ALA A 1 110 ? -1.418 -0.986 -11.899 1.00 93.81 110 ALA A N 1
ATOM 856 C CA . ALA A 1 110 ? -0.882 0.368 -11.921 1.00 93.81 110 ALA A CA 1
ATOM 857 C C . ALA A 1 110 ? 0.656 0.374 -11.860 1.00 93.81 110 ALA A C 1
ATOM 859 O O . ALA A 1 110 ? 1.283 1.133 -12.594 1.00 93.81 110 ALA A O 1
ATOM 860 N N . LEU A 1 111 ? 1.257 -0.495 -11.037 1.00 93.69 111 LEU A N 1
ATOM 861 C CA . LEU A 1 111 ? 2.712 -0.657 -10.942 1.00 93.69 111 LEU A CA 1
ATOM 862 C C . LEU A 1 111 ? 3.325 -1.153 -12.257 1.00 93.69 111 LEU A C 1
ATOM 864 O O . LEU A 1 111 ? 4.350 -0.624 -12.679 1.00 93.69 111 LEU A O 1
ATOM 868 N N . GLU A 1 112 ? 2.696 -2.127 -12.917 1.00 91.56 112 GLU A N 1
ATOM 869 C CA . GLU A 1 112 ? 3.116 -2.636 -14.227 1.00 91.56 112 GLU A CA 1
ATOM 870 C C . GLU A 1 112 ? 3.119 -1.531 -15.285 1.00 91.56 112 GLU A C 1
ATOM 872 O O . GLU A 1 112 ? 4.124 -1.326 -15.966 1.00 91.56 112 GLU A O 1
ATOM 877 N N . ALA A 1 113 ? 2.023 -0.771 -15.370 1.00 88.00 113 ALA A N 1
ATOM 878 C CA . ALA A 1 113 ? 1.859 0.292 -16.357 1.00 88.00 113 ALA A CA 1
ATOM 879 C C . ALA A 1 113 ? 2.922 1.401 -16.241 1.00 88.00 113 ALA A C 1
ATOM 881 O O . ALA A 1 113 ? 3.242 2.043 -17.240 1.00 88.00 113 ALA A O 1
ATOM 882 N N . CYS A 1 114 ? 3.484 1.624 -15.047 1.00 87.12 114 CYS A N 1
ATOM 883 C CA . CYS A 1 114 ? 4.482 2.668 -14.803 1.00 87.12 114 CYS A CA 1
ATOM 884 C C . CYS A 1 114 ? 5.906 2.148 -14.535 1.00 87.12 114 CYS A C 1
ATOM 886 O O . CYS A 1 114 ? 6.805 2.950 -14.277 1.00 87.12 114 CYS A O 1
ATOM 888 N N . ALA A 1 115 ? 6.137 0.830 -14.566 1.00 85.38 115 ALA A N 1
ATOM 889 C CA . ALA A 1 115 ? 7.437 0.233 -14.242 1.00 85.38 115 ALA A CA 1
ATOM 890 C C . ALA A 1 115 ? 8.532 0.543 -15.278 1.00 85.38 115 ALA A C 1
ATOM 892 O O . ALA A 1 115 ? 9.716 0.471 -14.946 1.00 85.38 115 ALA A O 1
ATOM 893 N N . GLY A 1 116 ? 8.142 0.885 -16.508 1.00 79.75 116 GLY A N 1
ATOM 894 C CA . GLY A 1 116 ? 9.038 1.019 -17.655 1.00 79.75 116 GLY A CA 1
ATOM 895 C C . GLY A 1 116 ? 9.196 -0.291 -18.434 1.00 79.75 116 GLY A C 1
ATOM 896 O O . GLY A 1 116 ? 9.001 -1.390 -17.908 1.00 79.75 116 GLY A O 1
ATOM 897 N N . GLU A 1 117 ? 9.535 -0.170 -19.716 1.00 81.12 117 GLU A N 1
ATOM 898 C CA . GLU A 1 117 ? 9.642 -1.308 -20.632 1.00 81.12 117 GLU A CA 1
ATOM 899 C C . GLU A 1 117 ? 10.694 -2.326 -20.160 1.00 81.12 117 GLU A C 1
ATOM 901 O O . GLU A 1 117 ? 11.803 -1.968 -19.764 1.00 81.12 117 GLU A O 1
ATOM 906 N N . GLY A 1 118 ? 10.333 -3.613 -20.164 1.00 83.25 118 GLY A N 1
ATOM 907 C CA . GLY A 1 118 ? 11.220 -4.713 -19.762 1.00 83.25 118 GLY A CA 1
ATOM 908 C C . GLY A 1 118 ? 11.525 -4.805 -18.259 1.00 83.25 118 GLY A C 1
ATOM 909 O O . GLY A 1 118 ? 12.219 -5.731 -17.841 1.00 83.25 118 GLY A O 1
ATOM 910 N N . VAL A 1 119 ? 11.009 -3.885 -17.435 1.00 87.50 119 VAL A N 1
ATOM 911 C CA . VAL A 1 119 ? 11.235 -3.880 -15.980 1.00 87.50 119 VAL A CA 1
ATOM 912 C C . VAL A 1 119 ? 10.262 -4.806 -15.249 1.00 87.50 119 VAL A C 1
ATOM 914 O O . VAL A 1 119 ? 10.644 -5.461 -14.276 1.00 87.50 119 VAL A O 1
ATOM 917 N N . TRP A 1 120 ? 9.005 -4.866 -15.697 1.00 91.38 120 TRP A N 1
ATOM 918 C CA . TRP A 1 120 ? 7.979 -5.711 -15.088 1.00 91.38 120 TRP A CA 1
ATOM 919 C C . TRP A 1 120 ? 8.102 -7.161 -15.570 1.00 91.38 120 TRP A C 1
ATOM 921 O O . TRP A 1 120 ? 7.597 -7.538 -16.624 1.00 91.38 120 TRP A O 1
ATOM 931 N N . THR A 1 121 ? 8.821 -7.982 -14.805 1.00 94.00 121 THR A N 1
ATOM 932 C CA . THR A 1 121 ? 8.986 -9.419 -15.069 1.00 94.00 121 THR A CA 1
ATOM 933 C C . THR A 1 121 ? 8.053 -10.258 -14.185 1.00 94.00 121 THR A C 1
ATOM 935 O O . THR A 1 121 ? 7.607 -9.768 -13.142 1.00 94.00 121 THR A O 1
ATOM 938 N N . PRO A 1 122 ? 7.798 -11.542 -14.518 1.00 93.25 122 PRO A N 1
ATOM 939 C CA . PRO A 1 122 ? 7.023 -12.438 -13.653 1.00 93.25 122 PRO A CA 1
ATOM 940 C C . PRO A 1 122 ? 7.558 -12.520 -12.215 1.00 93.25 122 PRO A C 1
ATOM 942 O O . PRO A 1 122 ? 6.772 -12.551 -11.270 1.00 93.25 122 PRO A O 1
ATOM 945 N N . ASP A 1 123 ? 8.881 -12.468 -12.037 1.00 92.12 123 ASP A N 1
ATOM 946 C CA . ASP A 1 123 ? 9.521 -12.478 -10.716 1.00 92.12 123 ASP A CA 1
ATOM 947 C C . ASP A 1 123 ? 9.236 -11.198 -9.919 1.00 92.12 123 ASP A C 1
ATOM 949 O O . ASP A 1 123 ? 9.011 -11.251 -8.708 1.00 92.12 123 ASP A O 1
ATOM 953 N N . ILE A 1 124 ? 9.235 -10.035 -10.583 1.00 93.38 124 ILE A N 1
ATOM 954 C CA . ILE A 1 124 ? 8.895 -8.753 -9.950 1.00 93.38 124 ILE A CA 1
ATOM 955 C C . ILE A 1 124 ? 7.408 -8.720 -9.595 1.00 93.38 124 ILE A C 1
ATOM 957 O O . ILE A 1 124 ? 7.070 -8.353 -8.469 1.00 93.38 124 ILE A O 1
ATOM 961 N N . ALA A 1 125 ? 6.536 -9.163 -10.503 1.00 91.75 125 ALA A N 1
ATOM 962 C CA . ALA A 1 125 ? 5.100 -9.254 -10.262 1.00 91.75 125 ALA A CA 1
ATOM 963 C C . ALA A 1 125 ? 4.774 -10.187 -9.081 1.00 91.75 125 ALA A C 1
ATOM 965 O O . ALA A 1 125 ? 4.002 -9.819 -8.194 1.00 91.75 125 ALA A O 1
ATOM 966 N N . GLY A 1 126 ? 5.405 -11.366 -9.029 1.00 90.88 126 GLY A N 1
ATOM 967 C CA . GLY A 1 126 ? 5.277 -12.306 -7.914 1.00 90.88 126 GLY A CA 1
ATOM 968 C C . GLY A 1 126 ? 5.767 -11.709 -6.596 1.00 90.88 126 GLY A C 1
ATOM 969 O O . GLY A 1 126 ? 5.042 -11.716 -5.606 1.00 90.88 126 GLY A O 1
ATOM 970 N N . ALA A 1 127 ? 6.948 -11.083 -6.595 1.00 92.44 127 ALA A N 1
ATOM 971 C CA . ALA A 1 127 ? 7.501 -10.464 -5.391 1.00 92.44 127 ALA A CA 1
ATOM 972 C C . ALA A 1 127 ? 6.631 -9.316 -4.847 1.00 92.44 127 ALA A C 1
ATOM 974 O O . ALA A 1 127 ? 6.518 -9.169 -3.627 1.00 92.44 127 ALA A O 1
ATOM 975 N N . TRP A 1 128 ? 6.026 -8.507 -5.725 1.00 93.50 128 TRP A N 1
ATOM 976 C CA . TRP A 1 128 ? 5.046 -7.499 -5.320 1.00 93.50 128 TRP A CA 1
ATOM 977 C C . TRP A 1 128 ? 3.806 -8.147 -4.717 1.00 93.50 128 TRP A C 1
ATOM 979 O O . TRP A 1 128 ? 3.422 -7.762 -3.616 1.00 93.50 128 TRP A O 1
ATOM 989 N N . ARG A 1 129 ? 3.222 -9.152 -5.383 1.00 90.94 129 ARG A N 1
ATOM 990 C CA . ARG A 1 129 ? 2.032 -9.858 -4.889 1.00 90.94 129 ARG A CA 1
ATOM 991 C C . ARG A 1 129 ? 2.253 -10.438 -3.494 1.00 90.94 129 ARG A C 1
ATOM 993 O O . ARG A 1 129 ? 1.421 -10.211 -2.618 1.00 90.94 129 ARG A O 1
ATOM 1000 N N . ASP A 1 130 ? 3.372 -11.116 -3.265 1.00 88.00 130 ASP A N 1
ATOM 1001 C CA . ASP A 1 130 ? 3.667 -11.750 -1.977 1.00 88.00 130 ASP A CA 1
ATOM 1002 C C . ASP A 1 130 ? 3.753 -10.714 -0.850 1.00 88.00 130 ASP A C 1
ATOM 1004 O O . ASP A 1 130 ? 3.110 -10.845 0.195 1.00 88.00 130 ASP A O 1
ATOM 1008 N N . VAL A 1 131 ? 4.520 -9.641 -1.069 1.00 90.69 131 VAL A N 1
ATOM 1009 C CA . VAL A 1 131 ? 4.738 -8.632 -0.028 1.00 90.69 131 VAL A CA 1
ATOM 1010 C C . VAL A 1 131 ? 3.508 -7.755 0.193 1.00 90.69 131 VAL A C 1
ATOM 1012 O O . VAL A 1 131 ? 3.217 -7.381 1.329 1.00 90.69 131 VAL A O 1
ATOM 1015 N N . MET A 1 132 ? 2.763 -7.459 -0.874 1.00 90.56 132 MET A N 1
ATOM 1016 C CA . MET A 1 132 ? 1.498 -6.738 -0.794 1.00 90.56 132 MET A CA 1
ATOM 1017 C C . MET A 1 132 ? 0.454 -7.528 -0.028 1.00 90.56 132 MET A C 1
ATOM 1019 O O . MET A 1 132 ? -0.199 -6.948 0.828 1.00 90.56 132 MET A O 1
ATOM 1023 N N . SER A 1 133 ? 0.309 -8.827 -0.297 1.00 87.44 133 SER A N 1
ATOM 1024 C CA . SER A 1 133 ? -0.686 -9.665 0.381 1.00 87.44 133 SER A CA 1
ATOM 1025 C C . SER A 1 133 ? -0.460 -9.648 1.890 1.00 87.44 133 SER A C 1
ATOM 1027 O O . SER A 1 133 ? -1.384 -9.396 2.660 1.00 87.44 133 SER A O 1
ATOM 1029 N N . PHE A 1 134 ? 0.797 -9.798 2.313 1.00 87.38 134 PHE A N 1
ATOM 1030 C CA . PHE A 1 134 ? 1.162 -9.729 3.724 1.00 87.38 134 PHE A CA 1
ATOM 1031 C C . PHE A 1 134 ? 0.932 -8.337 4.341 1.00 87.38 134 PHE A C 1
ATOM 1033 O O . PHE A 1 134 ? 0.364 -8.221 5.426 1.00 87.38 134 PHE A O 1
ATOM 1040 N N . ALA A 1 135 ? 1.340 -7.265 3.656 1.00 91.50 135 ALA A N 1
ATOM 1041 C CA . ALA A 1 135 ? 1.165 -5.901 4.154 1.00 91.50 135 ALA A CA 1
ATOM 1042 C C . ALA A 1 135 ? -0.314 -5.480 4.221 1.00 91.50 135 ALA A C 1
ATOM 1044 O O . ALA A 1 135 ? -0.741 -4.886 5.210 1.00 91.50 135 ALA A O 1
ATOM 1045 N N . ILE A 1 136 ? -1.098 -5.801 3.187 1.00 90.31 136 ILE A N 1
ATOM 1046 C CA . ILE A 1 136 ? -2.536 -5.526 3.126 1.00 90.31 136 ILE A CA 1
ATOM 1047 C C . ILE A 1 136 ? -3.255 -6.309 4.216 1.00 90.31 136 ILE A C 1
ATOM 1049 O O . ILE A 1 136 ? -4.080 -5.722 4.903 1.00 90.31 136 ILE A O 1
ATOM 1053 N N . LEU A 1 137 ? -2.905 -7.578 4.444 1.00 87.88 137 LEU A N 1
ATOM 1054 C CA . LEU A 1 137 ? -3.467 -8.358 5.545 1.00 87.88 137 LEU A CA 1
ATOM 1055 C C . LEU A 1 137 ? -3.274 -7.649 6.893 1.00 87.88 137 LEU A C 1
ATOM 1057 O O . LEU A 1 137 ? -4.250 -7.422 7.601 1.00 87.88 137 LEU A O 1
ATOM 1061 N N . ALA A 1 138 ? -2.052 -7.214 7.207 1.00 90.62 138 ALA A N 1
ATOM 1062 C CA . ALA A 1 138 ? -1.770 -6.506 8.457 1.00 90.62 138 ALA A CA 1
ATOM 1063 C C . ALA A 1 138 ? -2.522 -5.160 8.568 1.00 90.62 138 ALA A C 1
ATOM 1065 O O . ALA A 1 138 ? -2.994 -4.782 9.642 1.00 90.62 138 ALA A O 1
ATOM 1066 N N . VAL A 1 139 ? -2.667 -4.426 7.459 1.00 91.56 139 VAL A N 1
ATOM 1067 C CA . VAL A 1 139 ? -3.475 -3.195 7.412 1.00 91.56 139 VAL A CA 1
ATOM 1068 C C . VAL A 1 139 ? -4.957 -3.494 7.620 1.00 91.56 139 VAL A C 1
ATOM 1070 O O . VAL A 1 139 ? -5.631 -2.740 8.325 1.00 91.56 139 VAL A O 1
ATOM 1073 N N . VAL A 1 140 ? -5.472 -4.567 7.020 1.00 88.50 140 VAL A N 1
ATOM 1074 C CA . VAL A 1 140 ? -6.863 -4.989 7.170 1.00 88.50 140 VAL A CA 1
ATOM 1075 C C . VAL A 1 140 ? -7.116 -5.393 8.614 1.00 88.50 140 VAL A C 1
ATOM 1077 O O . VAL A 1 140 ? -8.031 -4.842 9.202 1.00 88.50 140 VAL A O 1
ATOM 1080 N N . GLU A 1 141 ? -6.287 -6.238 9.229 1.00 86.25 141 GLU A N 1
ATOM 1081 C CA . GLU A 1 141 ? -6.421 -6.617 10.646 1.00 86.25 141 GLU A CA 1
ATOM 1082 C C . GLU A 1 141 ? -6.538 -5.384 11.551 1.00 86.25 141 GLU A C 1
ATOM 1084 O O . GLU A 1 141 ? -7.487 -5.259 12.326 1.00 86.25 141 GLU A O 1
ATOM 1089 N N . ARG A 1 142 ? -5.662 -4.391 11.363 1.00 88.12 142 ARG A N 1
ATOM 1090 C CA . ARG A 1 142 ? -5.761 -3.132 12.107 1.00 88.12 142 ARG A CA 1
ATOM 1091 C C . ARG A 1 142 ? -7.012 -2.319 11.760 1.00 88.12 142 ARG A C 1
ATOM 1093 O O . ARG A 1 142 ? -7.623 -1.713 12.640 1.00 88.12 142 ARG A O 1
ATOM 1100 N N . THR A 1 143 ? -7.389 -2.277 10.484 1.00 84.38 143 THR A N 1
ATOM 1101 C CA . THR A 1 143 ? -8.611 -1.602 10.022 1.00 84.38 143 THR A CA 1
ATOM 1102 C C . THR A 1 143 ? -9.837 -2.205 10.701 1.00 84.38 143 THR A C 1
ATOM 1104 O O . THR A 1 143 ? -10.706 -1.466 11.148 1.00 84.38 143 THR A O 1
ATOM 1107 N N . VAL A 1 144 ? -9.888 -3.531 10.825 1.00 80.75 144 VAL A N 1
ATOM 1108 C CA . VAL A 1 144 ? -10.954 -4.281 11.492 1.00 80.75 144 VAL A CA 1
ATOM 1109 C C . VAL A 1 144 ? -11.032 -3.943 12.970 1.00 80.75 144 VAL A C 1
ATOM 1111 O O . VAL A 1 144 ? -12.119 -3.660 13.461 1.00 80.75 144 VAL A O 1
ATOM 1114 N N . GLU A 1 145 ? -9.904 -3.938 13.678 1.00 79.81 145 GLU A N 1
ATOM 1115 C CA . GLU A 1 145 ? -9.866 -3.557 15.093 1.00 79.81 145 GLU A CA 1
ATOM 1116 C C . GLU A 1 145 ? -10.395 -2.134 15.306 1.00 79.81 145 GLU A C 1
ATOM 1118 O O . GLU A 1 145 ? -11.269 -1.890 16.141 1.00 79.81 145 GLU A O 1
ATOM 1123 N N . SER A 1 146 ? -9.894 -1.192 14.505 1.00 79.00 146 SER A N 1
ATOM 1124 C CA . SER A 1 146 ? -10.258 0.223 14.572 1.00 79.00 146 SER A CA 1
ATOM 1125 C C . SER A 1 146 ? -11.736 0.438 14.211 1.00 79.00 146 SER A C 1
ATOM 1127 O O . SER A 1 146 ? -12.487 1.078 14.952 1.00 79.00 146 SER A O 1
ATOM 1129 N N . TRP A 1 147 ? -12.212 -0.194 13.136 1.00 71.62 147 TRP A N 1
ATOM 1130 C CA . TRP A 1 147 ? -13.599 -0.103 12.684 1.00 71.62 147 TRP A CA 1
ATOM 1131 C C . TRP A 1 147 ? -14.581 -0.811 13.627 1.00 71.62 147 TRP A C 1
ATOM 1133 O O . TRP A 1 147 ? -15.614 -0.236 13.971 1.00 71.62 147 TRP A O 1
ATOM 1143 N N . GLY A 1 148 ? -14.242 -2.012 14.103 1.00 68.38 148 GLY A N 1
ATOM 1144 C CA . GLY A 1 148 ? -15.034 -2.804 15.047 1.00 68.38 148 GLY A CA 1
ATOM 1145 C C . GLY A 1 148 ? -15.193 -2.118 16.402 1.00 68.38 148 GLY A C 1
ATOM 1146 O O . GLY A 1 148 ? -16.299 -2.093 16.940 1.00 68.38 148 GLY A O 1
ATOM 1147 N N . SER A 1 149 ? -14.145 -1.451 16.903 1.00 67.25 149 SER A N 1
ATOM 1148 C CA . SER A 1 149 ? -14.244 -0.615 18.111 1.00 67.25 149 SER A CA 1
ATOM 1149 C C . SER A 1 149 ? -15.196 0.579 17.946 1.00 67.25 149 SER A C 1
ATOM 1151 O O . SER A 1 149 ? -15.770 1.052 18.924 1.00 67.25 149 SER A O 1
ATOM 1153 N N . THR A 1 150 ? -15.411 1.026 16.704 1.00 62.88 150 THR A N 1
ATOM 1154 C CA . THR A 1 150 ? -16.279 2.161 16.365 1.00 62.88 150 THR A CA 1
ATOM 1155 C C . THR A 1 150 ? -17.725 1.733 16.048 1.00 62.88 150 THR A C 1
ATOM 1157 O O . THR A 1 150 ? -18.647 2.501 16.303 1.00 62.88 150 THR A O 1
ATOM 1160 N N . HIS A 1 151 ? -17.947 0.517 15.519 1.00 63.31 151 HIS A N 1
ATOM 1161 C CA . HIS A 1 151 ? -19.251 0.058 14.995 1.00 63.31 151 HIS A CA 1
ATOM 1162 C C . HIS A 1 151 ? -19.815 -1.220 15.656 1.00 63.31 151 HIS A C 1
ATOM 1164 O O . HIS A 1 151 ? -20.869 -1.700 15.247 1.00 63.31 151 HIS A O 1
ATOM 1170 N N . GLY A 1 152 ? -19.155 -1.786 16.674 1.00 58.31 152 GLY A N 1
ATOM 1171 C CA . GLY A 1 152 ? -19.704 -2.876 17.497 1.00 58.31 152 GLY A CA 1
ATOM 1172 C C . GLY A 1 152 ? -19.778 -4.257 16.828 1.00 58.31 152 GLY A C 1
ATOM 1173 O O . GLY A 1 152 ? -20.553 -5.101 17.269 1.00 58.31 152 GLY A O 1
ATOM 1174 N N . THR A 1 153 ? -18.998 -4.502 15.770 1.00 57.25 153 THR A N 1
ATOM 1175 C CA . THR A 1 153 ? -18.922 -5.808 15.078 1.00 57.25 153 THR A CA 1
ATOM 1176 C C . THR A 1 153 ? -17.800 -6.681 15.656 1.00 57.25 153 THR A C 1
ATOM 1178 O O . THR A 1 153 ? -16.743 -6.169 16.025 1.00 57.25 153 THR A O 1
ATOM 1181 N N . SER A 1 154 ? -18.016 -8.000 15.739 1.00 57.97 154 SER A N 1
ATOM 1182 C CA . SER A 1 154 ? -17.053 -8.951 16.314 1.00 57.97 154 SER A CA 1
ATOM 1183 C C . SER A 1 154 ? -15.821 -9.148 15.420 1.00 57.97 154 SER A C 1
ATOM 1185 O O . SER A 1 154 ? -15.954 -9.437 14.230 1.00 57.97 154 SER A O 1
ATOM 1187 N N . LEU A 1 155 ? -14.617 -9.114 16.011 1.00 56.41 155 LEU A N 1
ATOM 1188 C CA . LEU A 1 155 ? -13.346 -9.435 15.335 1.00 56.41 155 LEU A CA 1
ATOM 1189 C C . LEU A 1 155 ? -13.394 -10.791 14.605 1.00 56.41 155 LEU A C 1
ATOM 1191 O O . LEU A 1 155 ? -12.808 -10.939 13.534 1.00 56.41 155 LEU A O 1
ATOM 1195 N N . SER A 1 156 ? -14.139 -11.763 15.146 1.00 60.56 156 SER A N 1
ATOM 1196 C CA . SER A 1 156 ? -14.245 -13.113 14.582 1.00 60.56 156 SER A CA 1
ATOM 1197 C C . SER A 1 156 ? -14.943 -13.153 13.223 1.00 60.56 156 SER A C 1
ATOM 1199 O O . SER A 1 156 ? -14.585 -13.971 12.383 1.00 60.56 156 SER A O 1
ATOM 1201 N N . GLU A 1 157 ? -15.941 -12.298 12.990 1.00 58.84 157 GLU A N 1
ATOM 1202 C CA . GLU A 1 157 ? -16.690 -12.275 11.726 1.00 58.84 157 GLU A CA 1
ATOM 1203 C C . GLU A 1 157 ? -15.839 -11.686 10.609 1.00 58.84 157 GLU A C 1
ATOM 1205 O O . GLU A 1 157 ? -15.817 -12.202 9.491 1.00 58.84 157 GLU A O 1
ATOM 1210 N N . VAL A 1 158 ? -15.072 -10.649 10.931 1.00 56.34 158 VAL A N 1
ATOM 1211 C CA . VAL A 1 158 ? -14.258 -9.973 9.931 1.00 56.34 158 VAL A CA 1
ATOM 1212 C C . VAL A 1 158 ? -13.003 -10.772 9.588 1.00 56.34 158 VAL A C 1
ATOM 1214 O O . VAL A 1 158 ? -12.639 -10.869 8.420 1.00 56.34 158 VAL A O 1
ATOM 1217 N N . GLN A 1 159 ? -12.391 -11.445 10.563 1.00 57.28 159 GLN A N 1
ATOM 1218 C CA . GLN A 1 159 ? -11.259 -12.342 10.315 1.00 57.28 159 GLN A CA 1
ATOM 1219 C C . GLN A 1 159 ? -11.649 -13.522 9.407 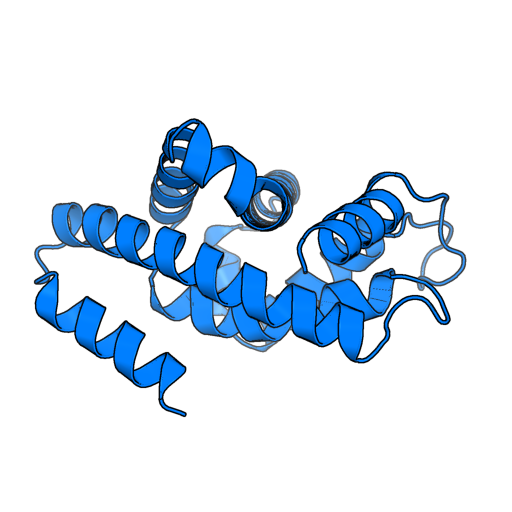1.00 57.28 159 GLN A C 1
ATOM 1221 O O . GLN A 1 159 ? -10.872 -13.940 8.550 1.00 57.28 159 GLN A O 1
ATOM 1226 N N . LEU A 1 160 ? -12.890 -14.002 9.522 1.00 63.16 160 LEU A N 1
ATOM 1227 C CA . LEU A 1 160 ? -13.450 -15.054 8.672 1.00 63.16 160 LEU A CA 1
ATOM 1228 C C . LEU A 1 160 ? -13.722 -14.560 7.238 1.00 63.16 160 LEU A C 1
ATOM 1230 O O . LEU A 1 160 ? -13.561 -15.320 6.283 1.00 63.16 160 LEU A O 1
ATOM 1234 N N . THR A 1 161 ? -14.083 -13.284 7.069 1.00 57.97 161 THR A N 1
ATOM 1235 C CA . THR A 1 161 ? -14.187 -12.620 5.758 1.00 57.97 161 THR A CA 1
ATOM 1236 C C . THR A 1 161 ? -12.820 -12.495 5.088 1.00 57.97 161 THR A C 1
ATOM 1238 O O . THR A 1 161 ? -12.667 -12.906 3.940 1.00 57.97 161 THR A O 1
ATOM 1241 N N . VAL A 1 162 ? -11.803 -12.042 5.826 1.00 57.62 162 VAL A N 1
ATOM 1242 C CA . VAL A 1 162 ? -10.428 -11.929 5.317 1.00 57.62 162 VAL A CA 1
ATOM 1243 C C . VAL A 1 162 ? -9.870 -13.294 4.909 1.00 57.62 162 VAL A C 1
ATOM 1245 O O . VAL A 1 162 ? -9.302 -13.426 3.831 1.00 57.62 162 VAL A O 1
ATOM 1248 N N . GLN A 1 163 ? -10.081 -14.341 5.711 1.00 58.00 163 GLN A N 1
ATOM 1249 C CA . GLN A 1 163 ? -9.652 -15.704 5.366 1.00 58.00 163 GLN A CA 1
ATOM 1250 C C . GLN A 1 163 ? -10.325 -16.246 4.095 1.00 58.00 163 GLN A C 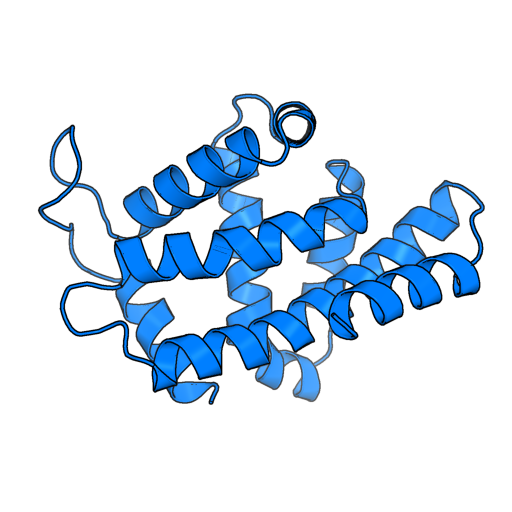1
ATOM 1252 O O . GLN A 1 163 ? -9.682 -16.943 3.311 1.00 58.00 163 GLN A O 1
ATOM 1257 N N . LYS A 1 164 ? -11.602 -15.919 3.858 1.00 61.06 164 LYS A N 1
ATOM 1258 C CA . LYS A 1 164 ? -12.329 -16.328 2.644 1.00 61.06 164 LYS A CA 1
ATOM 1259 C C . LYS A 1 164 ? -11.804 -15.659 1.373 1.00 61.06 164 LYS A C 1
ATOM 1261 O O . LYS A 1 164 ? -11.953 -16.247 0.305 1.00 61.06 164 LYS A O 1
ATOM 1266 N N . TRP A 1 165 ? -11.212 -14.469 1.473 1.00 54.66 165 TRP A N 1
ATOM 1267 C CA . TRP A 1 165 ? -10.638 -13.762 0.323 1.00 54.66 165 TRP A CA 1
ATOM 1268 C C . TRP A 1 165 ? -9.379 -14.438 -0.212 1.00 54.66 165 TRP A C 1
ATOM 1270 O O . TRP A 1 165 ? -9.210 -14.532 -1.420 1.00 54.66 165 TRP A O 1
ATOM 1280 N N . TRP A 1 166 ? -8.541 -14.978 0.672 1.00 45.19 166 TRP A N 1
ATOM 1281 C CA . TRP A 1 166 ? -7.258 -15.585 0.297 1.00 45.19 166 TRP A CA 1
ATOM 1282 C C . TRP A 1 166 ? -7.331 -17.085 -0.026 1.00 45.19 166 TRP A C 1
ATOM 1284 O O . TRP A 1 166 ? -6.327 -17.682 -0.403 1.00 45.19 166 TRP A O 1
ATOM 1294 N N . ALA A 1 167 ? -8.500 -17.707 0.146 1.00 42.34 167 ALA A N 1
ATOM 1295 C CA . ALA A 1 167 ? -8.743 -19.118 -0.165 1.00 42.34 167 ALA A CA 1
ATOM 1296 C C . ALA A 1 167 ? -9.311 -19.352 -1.583 1.00 42.34 167 ALA A C 1
ATOM 1298 O O . ALA A 1 167 ? -9.632 -20.493 -1.924 1.00 42.34 167 ALA A O 1
ATOM 1299 N N . ARG A 1 168 ? -9.486 -18.287 -2.373 1.00 44.16 168 ARG A N 1
ATOM 1300 C CA . ARG A 1 168 ? -9.913 -18.313 -3.780 1.00 44.16 168 ARG A CA 1
ATOM 1301 C C . ARG A 1 168 ? -8.710 -18.114 -4.693 1.00 44.16 168 ARG A C 1
ATOM 1303 O O . ARG A 1 168 ? -8.722 -18.732 -5.778 1.00 44.16 168 ARG A O 1
#

Foldseek 3Di:
DLVLLLVLVCCQVVNAFDPDDPPDTDGLVRLLLCQLVVQLCVVPVVCCQLCPVPVVSSSCLVVLLSVLLNCVVVCVVVHCVSLLVNLLVCVVSVDALVSLLSNLVRNLVSSVRSSDPPSDDPVSSVSSNVSSLVSSVVSSLSNCVNVCVVPVDDSVVSVVVSVVSVVD

InterPro domains:
  IPR009050 Globin-like superfamily [SSF46458] (19-137)
  IPR012292 Globin/Protoglobin [G3DSA:1.10.490.10] (3-146)

Sequence (168 aa):
MLKGVKRNWAMISEGPETQGSFNGASTSLVALYDTFFARLFLLEPSMRSMFGDNMIRQSKFLVGLVNIIVKMEDMLKQGLSPLYSFADRSVAMGARPEHYEVIAEVLPIALEACAGEGVWTPDIAGAWRDVMSFAILAVVERTVESWGSTHGTSLSEVQLTVQKWWAR